Protein AF-A0A2T2RWY8-F1 (afdb_monomer)

Solvent-accessible surface area (backbone atoms only — not comparable to full-atom values): 4909 Å² total; per-residue (Å²): 113,69,66,58,55,52,50,52,53,49,54,51,51,51,52,50,50,50,56,50,48,53,61,43,54,76,82,42,56,54,66,59,57,54,50,50,56,51,60,62,45,46,74,63,50,56,63,53,56,76,77,48,86,81,71,90,75,53,91,59,45,65,57,52,47,52,54,50,49,53,52,48,53,52,50,50,50,50,50,51,54,71,66,107

Secondary structure (DSSP, 8-state):
-HHHHHHHHHHHHHHHHHHHHHHHTTTS-HHHHHHHHHHHHHHHHTTGGGTS------TTHHHHHHHHHHHHHHHHHHHHHHT-

Foldseek 3Di:
DVVVVVVVVVVVVVVVLLVVLLVCVVPDPLLVSLVVVVVVVCVVVVVVVVVDDDPPQDPCNVVCCVVVVVVVSVVSSVVSVVSD

Sequence (84 aa):
MVWFLFAALTAMSESFKDVTSKRGLKHLDAYVVSWSLIFFTLPLLLPLLFFIEIPPLGDQFGLALMVGASLNVVAMILYIRALK

Radius of gyration: 15.64 Å; Cα contacts (8 Å, |Δi|>4): 19; chains: 1; bounding box: 36×33×37 Å

Mean predicted aligned error: 8.54 Å

Structure (mmCIF, N/CA/C/O backbone):
data_AF-A0A2T2RWY8-F1
#
_entry.id   AF-A0A2T2RWY8-F1
#
loop_
_atom_site.group_PDB
_atom_site.id
_atom_site.type_symbol
_atom_site.label_atom_id
_atom_site.label_alt_id
_atom_site.label_comp_id
_atom_site.label_asym_id
_atom_site.label_entity_id
_atom_site.label_seq_id
_atom_site.pdbx_PDB_ins_code
_atom_site.Cartn_x
_atom_site.Cartn_y
_atom_site.Cartn_z
_atom_site.occupancy
_atom_site.B_iso_or_equiv
_atom_site.auth_seq_id
_atom_site.auth_comp_id
_atom_site.auth_asym_id
_atom_site.auth_atom_id
_atom_site.pdbx_PDB_model_num
ATOM 1 N N . MET A 1 1 ? -5.055 20.035 12.976 1.00 63.31 1 MET A N 1
ATOM 2 C CA . MET A 1 1 ? -3.651 20.430 12.703 1.00 63.31 1 MET A CA 1
ATOM 3 C C . MET A 1 1 ? -2.713 19.232 12.561 1.00 63.31 1 MET A C 1
ATOM 5 O O . MET A 1 1 ? -2.003 19.186 11.571 1.00 63.31 1 MET A O 1
ATOM 9 N N . VAL A 1 2 ? -2.760 18.225 13.446 1.00 84.00 2 VAL A N 1
ATOM 10 C CA . VAL A 1 2 ? -1.925 17.000 13.348 1.00 84.00 2 VAL A CA 1
ATOM 11 C C . VAL A 1 2 ? -2.080 16.247 12.011 1.00 84.00 2 VAL A C 1
ATOM 13 O O . VAL A 1 2 ? -1.103 15.777 11.444 1.00 84.00 2 VAL A O 1
ATOM 16 N N . TRP A 1 3 ? -3.286 16.221 11.440 1.00 83.62 3 TRP A N 1
ATOM 17 C CA . TRP A 1 3 ? -3.559 15.633 10.121 1.00 83.62 3 TRP A CA 1
ATOM 18 C C . TRP A 1 3 ? -2.726 16.230 8.981 1.00 83.62 3 TRP A C 1
ATOM 20 O O . TRP A 1 3 ? -2.327 15.507 8.076 1.00 83.62 3 TRP A O 1
ATOM 30 N N . PHE A 1 4 ? -2.426 17.532 9.035 1.00 86.31 4 PHE A N 1
ATOM 31 C CA . PHE A 1 4 ? -1.604 18.192 8.019 1.00 86.31 4 PHE A CA 1
ATOM 32 C C . PHE A 1 4 ? -0.143 17.737 8.107 1.00 86.31 4 PHE A C 1
ATOM 34 O O . PHE A 1 4 ? 0.505 17.520 7.088 1.00 86.31 4 PHE A O 1
ATOM 41 N N . LEU A 1 5 ? 0.354 17.526 9.331 1.00 86.50 5 LEU A N 1
ATOM 42 C CA . LEU A 1 5 ? 1.687 16.982 9.572 1.00 86.50 5 LEU A CA 1
ATOM 43 C C . LEU A 1 5 ? 1.800 15.547 9.039 1.00 86.50 5 LEU A C 1
ATOM 45 O O . LEU A 1 5 ? 2.754 15.243 8.328 1.00 86.50 5 LEU A O 1
ATOM 49 N N . PHE A 1 6 ? 0.810 14.690 9.316 1.00 82.81 6 PHE A N 1
ATOM 50 C CA . PHE A 1 6 ? 0.780 13.334 8.760 1.00 82.81 6 PHE A CA 1
ATOM 51 C C . PHE A 1 6 ? 0.692 13.338 7.233 1.00 82.81 6 PHE A C 1
ATOM 53 O O . PHE A 1 6 ? 1.449 12.612 6.600 1.00 82.81 6 PHE A O 1
ATOM 60 N N . ALA A 1 7 ? -0.134 14.201 6.635 1.00 85.44 7 ALA A N 1
ATOM 61 C CA . ALA A 1 7 ? -0.218 14.327 5.181 1.00 85.44 7 ALA A CA 1
ATOM 62 C C . ALA A 1 7 ? 1.126 14.739 4.550 1.00 85.44 7 ALA A C 1
ATOM 64 O O . ALA A 1 7 ? 1.538 14.160 3.545 1.00 85.44 7 ALA A O 1
ATOM 65 N N . ALA A 1 8 ? 1.845 15.687 5.160 1.00 87.88 8 ALA A N 1
ATOM 66 C CA . ALA A 1 8 ? 3.168 16.098 4.692 1.00 87.88 8 ALA A CA 1
ATOM 67 C C . ALA A 1 8 ? 4.212 14.970 4.817 1.00 87.88 8 ALA A C 1
ATOM 69 O O . ALA A 1 8 ? 4.983 14.738 3.887 1.00 87.88 8 ALA A O 1
ATOM 70 N N . LEU A 1 9 ? 4.208 14.231 5.933 1.00 84.62 9 LEU A N 1
ATOM 71 C CA . LEU A 1 9 ? 5.061 13.052 6.143 1.00 84.62 9 LEU A CA 1
ATOM 72 C C . LEU A 1 9 ? 4.768 11.937 5.131 1.00 84.62 9 LEU A C 1
ATOM 74 O O . LEU A 1 9 ? 5.703 11.324 4.608 1.00 84.62 9 LEU A O 1
ATOM 78 N N . THR A 1 10 ? 3.491 11.697 4.825 1.00 85.38 10 THR A N 1
ATOM 79 C CA . THR A 1 10 ? 3.069 10.740 3.797 1.00 85.38 10 THR A CA 1
ATOM 80 C C . THR A 1 10 ? 3.580 11.164 2.425 1.00 85.38 10 THR A C 1
ATOM 82 O O . THR A 1 10 ? 4.259 10.373 1.777 1.00 85.38 10 THR A O 1
ATOM 85 N N . ALA A 1 11 ? 3.360 12.419 2.022 1.00 82.31 11 ALA A N 1
ATOM 86 C CA . ALA A 1 11 ? 3.814 12.934 0.728 1.00 82.31 11 ALA A CA 1
ATOM 87 C C . ALA A 1 11 ? 5.348 12.885 0.581 1.00 82.31 11 ALA A C 1
ATOM 89 O O . ALA A 1 11 ? 5.878 12.561 -0.487 1.00 82.31 11 ALA A O 1
ATOM 90 N N . MET A 1 12 ? 6.079 13.165 1.666 1.00 84.75 12 MET A N 1
ATOM 91 C CA . MET A 1 12 ? 7.536 13.041 1.694 1.00 84.75 12 MET A CA 1
ATOM 92 C C . MET A 1 12 ? 7.976 11.579 1.543 1.00 84.75 12 MET A C 1
ATOM 94 O O . MET A 1 12 ? 8.870 11.290 0.747 1.00 84.75 12 MET A O 1
ATOM 98 N N . SER A 1 13 ? 7.328 10.653 2.252 1.00 83.19 13 SER A N 1
ATOM 99 C CA . SER A 1 13 ? 7.6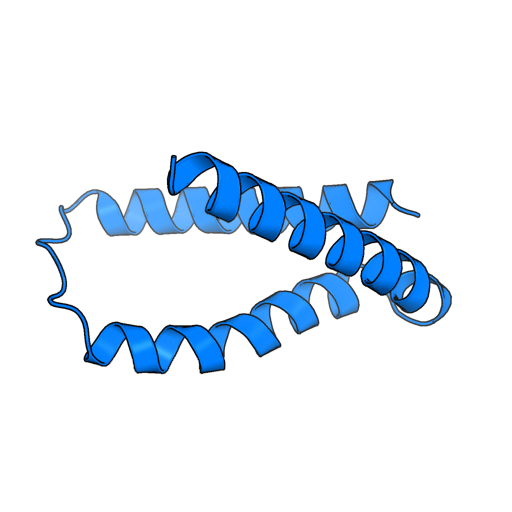17 9.216 2.166 1.00 83.19 13 SER A CA 1
ATOM 100 C C . SER A 1 13 ? 7.307 8.648 0.777 1.00 83.19 13 SER A C 1
ATOM 102 O O . SER A 1 13 ? 8.103 7.871 0.246 1.00 83.19 13 SER A O 1
ATOM 104 N N . GLU A 1 14 ? 6.206 9.073 0.151 1.00 81.12 14 GLU A N 1
ATOM 105 C CA . GLU A 1 14 ? 5.871 8.729 -1.238 1.00 81.12 14 GLU A CA 1
ATOM 106 C C . GLU A 1 14 ? 6.923 9.251 -2.217 1.00 81.12 14 GLU A C 1
ATOM 108 O O . GLU A 1 14 ? 7.444 8.484 -3.024 1.00 81.12 14 GLU A O 1
ATOM 113 N N . SER A 1 15 ? 7.333 10.513 -2.085 1.00 80.81 15 SER A N 1
ATOM 114 C CA . SER A 1 15 ? 8.378 11.084 -2.946 1.00 80.81 15 SER A CA 1
ATOM 115 C C . SER A 1 15 ? 9.711 10.332 -2.811 1.00 80.81 15 SER A C 1
ATOM 117 O O . SER A 1 15 ? 10.379 10.045 -3.807 1.00 80.81 15 SER A O 1
ATOM 119 N N . PHE A 1 16 ? 10.100 9.957 -1.588 1.00 79.56 16 PHE A N 1
ATOM 120 C CA . PHE A 1 16 ? 11.297 9.142 -1.347 1.00 79.56 16 PHE A CA 1
ATOM 121 C C . PHE A 1 16 ? 11.181 7.743 -1.958 1.00 79.56 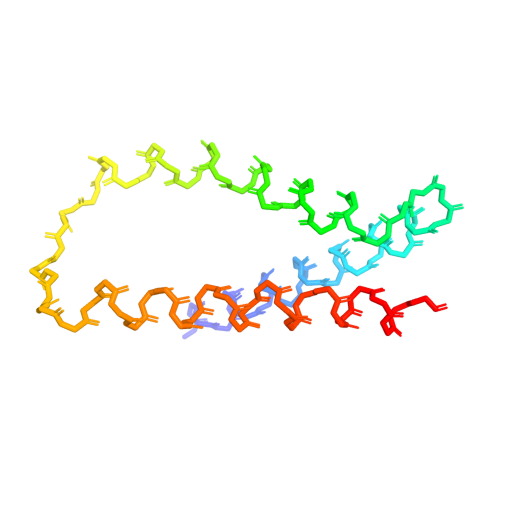16 PHE A C 1
ATOM 123 O O . PHE A 1 16 ? 12.142 7.255 -2.570 1.00 79.56 16 PHE A O 1
ATOM 130 N N . LYS A 1 17 ? 10.014 7.102 -1.823 1.00 76.75 17 LYS A N 1
ATOM 131 C CA . LYS A 1 17 ? 9.720 5.808 -2.446 1.00 76.75 17 LYS A CA 1
ATOM 132 C C . LYS A 1 17 ? 9.840 5.895 -3.967 1.00 76.75 17 LYS A C 1
ATOM 134 O O . LYS A 1 17 ? 10.452 5.004 -4.555 1.00 76.75 17 LYS A O 1
ATOM 139 N N . ASP A 1 18 ? 9.349 6.959 -4.592 1.00 75.38 18 ASP A N 1
ATOM 140 C CA . ASP A 1 18 ? 9.393 7.135 -6.047 1.00 75.38 18 ASP A CA 1
ATOM 141 C C . ASP A 1 18 ? 10.809 7.341 -6.576 1.00 75.38 18 ASP A C 1
ATOM 143 O O . ASP A 1 18 ? 11.216 6.695 -7.546 1.00 75.38 18 ASP A O 1
ATOM 147 N N . VAL A 1 19 ? 11.601 8.188 -5.915 1.00 77.19 19 VAL A N 1
ATOM 148 C CA . VAL A 1 19 ? 13.007 8.414 -6.288 1.00 77.19 19 VAL A CA 1
ATOM 149 C C . VAL A 1 19 ? 13.825 7.130 -6.115 1.00 77.19 19 VAL A C 1
ATOM 151 O O . VAL A 1 19 ? 14.621 6.773 -6.991 1.00 77.19 19 VAL A O 1
ATOM 154 N N . THR A 1 20 ? 13.600 6.399 -5.020 1.00 73.44 20 THR A N 1
ATOM 155 C CA . THR A 1 20 ? 14.286 5.128 -4.739 1.00 73.44 20 THR A CA 1
ATOM 156 C C . THR A 1 20 ? 13.865 4.040 -5.724 1.00 73.44 20 THR A C 1
ATOM 158 O O . THR A 1 20 ? 14.724 3.333 -6.252 1.00 73.44 20 THR A O 1
ATOM 161 N N . SER A 1 21 ? 12.574 3.947 -6.050 1.00 67.19 21 SER A N 1
ATOM 162 C CA . SER A 1 21 ? 12.046 2.978 -7.018 1.00 67.19 21 SER A CA 1
ATOM 163 C C . SER A 1 21 ? 12.567 3.256 -8.426 1.00 67.19 21 SER A C 1
ATOM 165 O O . SER A 1 21 ? 13.034 2.327 -9.081 1.00 67.19 21 SER A O 1
ATOM 167 N N . LYS A 1 22 ? 12.611 4.523 -8.871 1.00 68.12 22 LYS A N 1
ATOM 168 C CA . LYS A 1 22 ? 13.231 4.914 -10.155 1.00 68.12 22 LYS A CA 1
ATOM 169 C C . LYS A 1 22 ? 14.719 4.565 -10.219 1.00 68.12 22 LYS A C 1
ATOM 171 O O . LYS A 1 22 ? 15.214 4.157 -11.269 1.00 68.12 22 LYS A O 1
ATOM 176 N N . ARG A 1 23 ? 15.450 4.715 -9.110 1.00 68.50 23 ARG A N 1
ATOM 177 C CA . ARG A 1 23 ? 16.872 4.345 -9.034 1.00 68.50 23 ARG A CA 1
ATOM 178 C C . ARG A 1 23 ? 17.070 2.826 -9.016 1.00 68.50 23 ARG A C 1
ATOM 180 O O . ARG A 1 23 ? 17.987 2.341 -9.671 1.00 68.50 23 ARG A O 1
ATOM 187 N N . GLY A 1 24 ? 16.194 2.089 -8.332 1.00 64.62 24 GLY A N 1
ATOM 188 C CA . GLY A 1 24 ? 16.175 0.623 -8.306 1.00 64.62 24 GLY A CA 1
ATOM 189 C C . GLY A 1 24 ? 15.833 0.005 -9.664 1.00 64.62 24 GLY A C 1
ATOM 190 O O . GLY A 1 24 ? 16.534 -0.898 -10.107 1.00 64.62 24 GLY A O 1
ATOM 191 N N . LEU A 1 25 ? 14.847 0.559 -10.376 1.00 64.50 25 LEU A N 1
ATOM 192 C CA . LEU A 1 25 ? 14.417 0.135 -11.720 1.00 64.50 25 LEU A CA 1
ATOM 193 C C . LEU A 1 25 ? 15.519 0.206 -12.792 1.00 64.50 25 LEU A C 1
ATOM 195 O O . LEU A 1 25 ? 15.410 -0.458 -13.821 1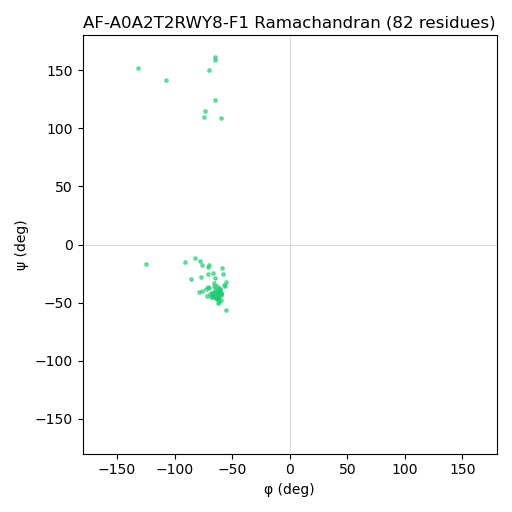.00 64.50 25 LEU A O 1
ATOM 199 N N . LYS A 1 26 ? 16.586 0.991 -12.577 1.00 63.41 26 LYS A N 1
ATOM 200 C CA . LYS A 1 26 ? 17.750 1.021 -13.483 1.00 63.41 26 LYS A CA 1
ATOM 201 C C . LYS A 1 26 ? 18.598 -0.252 -13.425 1.00 63.41 26 LYS A C 1
ATOM 203 O O . LYS A 1 26 ? 19.300 -0.539 -14.389 1.00 63.41 26 LYS A O 1
ATOM 208 N N . HIS A 1 27 ? 18.560 -0.980 -12.311 1.00 61.81 27 HIS A N 1
ATOM 209 C CA . HIS A 1 27 ? 19.423 -2.140 -12.068 1.00 61.81 27 HIS A CA 1
ATOM 210 C C . HIS A 1 27 ? 18.651 -3.419 -11.714 1.00 61.81 27 HIS A C 1
ATOM 212 O O . HIS A 1 27 ? 19.218 -4.504 -11.801 1.00 61.81 27 HIS A O 1
ATOM 218 N N . LEU A 1 28 ? 17.379 -3.307 -11.322 1.00 63.91 28 LEU A N 1
ATOM 219 C CA . LEU A 1 28 ? 16.541 -4.402 -10.838 1.00 63.91 28 LEU A CA 1
ATOM 220 C C . LEU A 1 28 ? 15.174 -4.396 -11.530 1.00 63.91 28 LEU A C 1
ATOM 222 O O . LEU A 1 28 ? 14.660 -3.350 -11.923 1.00 63.91 28 LEU A O 1
ATOM 226 N N . ASP A 1 29 ? 14.570 -5.577 -11.646 1.00 70.94 29 ASP A N 1
ATOM 227 C CA . ASP A 1 29 ? 13.236 -5.741 -12.222 1.00 70.94 29 ASP A CA 1
ATOM 228 C C . ASP A 1 29 ? 12.146 -5.162 -11.296 1.00 70.94 29 ASP A C 1
ATOM 230 O O . ASP A 1 29 ? 12.265 -5.180 -10.065 1.00 70.94 29 ASP A O 1
ATOM 234 N N . ALA A 1 30 ? 11.048 -4.686 -11.885 1.00 66.44 30 ALA A N 1
ATOM 235 C CA . ALA A 1 30 ? 9.925 -4.050 -11.191 1.00 66.44 30 ALA A CA 1
ATOM 236 C C . ALA A 1 30 ? 9.329 -4.946 -10.092 1.00 66.44 30 ALA A C 1
ATOM 238 O O . ALA A 1 30 ? 8.874 -4.458 -9.054 1.00 66.44 30 ALA A O 1
ATOM 239 N N . TYR A 1 31 ? 9.364 -6.265 -10.297 1.00 68.19 31 TYR A N 1
ATOM 240 C CA . TYR A 1 31 ? 8.891 -7.243 -9.321 1.00 68.19 31 TYR A CA 1
ATOM 241 C C . TYR A 1 31 ? 9.764 -7.254 -8.059 1.00 68.19 31 TYR A C 1
ATOM 243 O O . TYR A 1 31 ? 9.239 -7.221 -6.950 1.00 68.19 31 TYR A O 1
ATOM 251 N N . VAL A 1 32 ? 11.090 -7.221 -8.215 1.00 71.50 32 VAL A N 1
ATOM 252 C CA . VAL A 1 32 ? 12.042 -7.248 -7.092 1.00 71.50 32 VAL A CA 1
ATOM 253 C C . VAL A 1 32 ? 11.899 -5.986 -6.246 1.00 71.50 32 VAL A C 1
ATOM 255 O O . VAL A 1 32 ? 11.798 -6.074 -5.026 1.00 71.50 32 VAL A O 1
ATOM 258 N N . VAL A 1 33 ? 11.789 -4.820 -6.888 1.00 71.75 33 VAL A N 1
ATOM 259 C CA . VAL A 1 33 ? 11.583 -3.541 -6.189 1.00 71.75 33 VAL A CA 1
ATOM 260 C C . VAL A 1 33 ? 10.260 -3.539 -5.409 1.00 71.75 33 VAL A C 1
ATOM 262 O O . VAL A 1 33 ? 10.231 -3.135 -4.246 1.00 71.75 33 VAL A O 1
ATOM 265 N N . SER A 1 34 ? 9.177 -4.043 -6.014 1.00 70.44 34 SER A N 1
ATOM 266 C CA . SER A 1 34 ? 7.857 -4.126 -5.367 1.00 70.44 34 SER A CA 1
ATOM 267 C C . SER A 1 34 ? 7.876 -5.033 -4.134 1.00 70.44 34 SER A C 1
ATOM 269 O O . SER A 1 34 ? 7.379 -4.662 -3.070 1.00 70.44 34 SER A O 1
ATOM 271 N N . TRP A 1 35 ? 8.489 -6.211 -4.260 1.00 73.44 35 TRP A N 1
ATOM 272 C CA . TRP A 1 35 ? 8.568 -7.188 -3.177 1.00 73.44 35 TRP A CA 1
ATOM 273 C C . TRP A 1 35 ? 9.506 -6.749 -2.053 1.00 73.44 35 TRP A C 1
ATOM 275 O O . TRP A 1 35 ? 9.174 -6.956 -0.889 1.00 73.44 35 TRP A O 1
ATOM 285 N N . SER A 1 36 ? 10.627 -6.087 -2.358 1.00 73.94 36 SER A N 1
ATOM 286 C CA . SER A 1 36 ? 11.528 -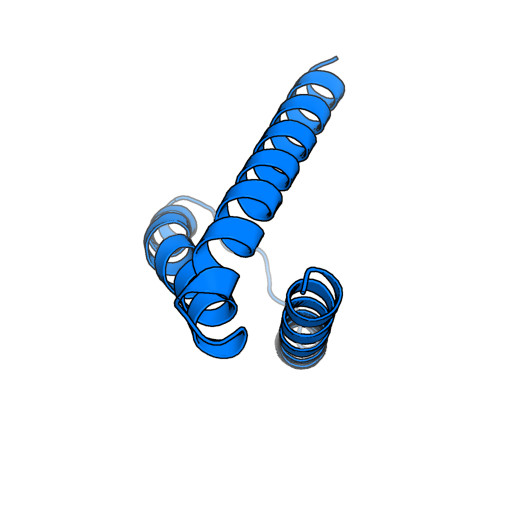5.553 -1.328 1.00 73.94 36 SER A CA 1
ATOM 287 C C . SER A 1 36 ? 10.843 -4.518 -0.438 1.00 73.94 36 SER A C 1
ATOM 289 O O . SER A 1 36 ? 11.044 -4.536 0.774 1.00 73.94 36 SER A O 1
ATOM 291 N N . LEU A 1 37 ? 9.994 -3.653 -0.998 1.00 72.88 37 LEU A N 1
ATOM 292 C CA . LEU A 1 37 ? 9.246 -2.670 -0.209 1.00 72.88 37 LEU A CA 1
ATOM 293 C C . LEU A 1 37 ? 8.297 -3.343 0.792 1.00 72.88 37 LEU A C 1
ATOM 295 O O . LEU A 1 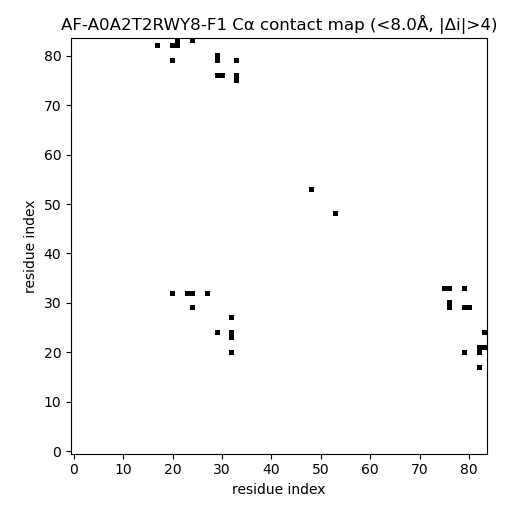37 ? 8.264 -2.957 1.960 1.00 72.88 37 LEU A O 1
ATOM 299 N N . ILE A 1 38 ? 7.570 -4.379 0.366 1.00 73.12 38 ILE A N 1
ATOM 300 C CA . ILE A 1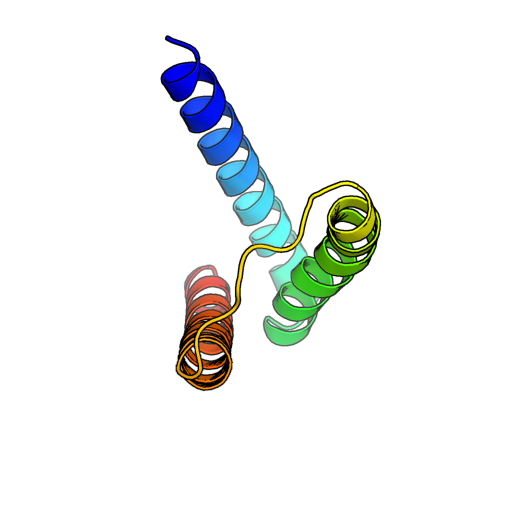 38 ? 6.682 -5.150 1.249 1.00 73.12 38 ILE A CA 1
ATOM 301 C C . ILE A 1 38 ? 7.505 -5.924 2.287 1.00 73.12 38 ILE A C 1
ATOM 303 O O . ILE A 1 38 ? 7.161 -5.920 3.468 1.00 73.12 38 ILE A O 1
ATOM 307 N N . PHE A 1 39 ? 8.622 -6.525 1.871 1.00 77.19 39 PHE A N 1
ATOM 308 C CA . PHE A 1 39 ? 9.507 -7.298 2.741 1.00 77.19 39 PHE A CA 1
ATOM 309 C C . PHE A 1 39 ? 10.146 -6.454 3.845 1.00 77.19 39 PHE A C 1
ATOM 311 O O . PHE A 1 39 ? 10.295 -6.943 4.955 1.00 77.19 39 PHE A O 1
ATOM 318 N N . PHE A 1 40 ? 10.491 -5.192 3.582 1.00 75.56 40 PHE A N 1
ATOM 319 C CA . PHE A 1 40 ? 10.982 -4.275 4.619 1.00 75.56 40 PHE A CA 1
ATOM 320 C C . PHE A 1 40 ? 9.860 -3.730 5.513 1.00 75.56 40 PHE A C 1
ATOM 322 O O . PHE A 1 40 ? 10.090 -3.420 6.679 1.00 75.56 40 PHE A O 1
ATOM 329 N N . THR A 1 41 ? 8.641 -3.642 4.981 1.00 78.19 41 THR A N 1
ATOM 330 C CA . THR A 1 41 ? 7.465 -3.134 5.701 1.00 78.19 41 THR A CA 1
ATOM 331 C C . THR A 1 41 ? 6.920 -4.162 6.699 1.00 78.19 41 THR A C 1
ATOM 333 O O . THR A 1 41 ? 6.563 -3.812 7.823 1.00 78.19 41 THR A O 1
ATOM 336 N N . LEU A 1 42 ? 6.898 -5.442 6.317 1.00 78.50 42 LEU A N 1
ATOM 337 C CA . LEU A 1 42 ? 6.374 -6.556 7.116 1.00 78.50 42 LEU A CA 1
ATOM 338 C C . LEU A 1 42 ? 7.004 -6.680 8.519 1.00 78.50 42 LEU A C 1
ATOM 340 O O . LEU A 1 42 ? 6.261 -6.623 9.494 1.00 78.50 42 LEU A O 1
ATOM 344 N N . PRO A 1 43 ? 8.335 -6.809 8.673 1.00 79.38 43 PRO A N 1
ATOM 345 C CA . PRO A 1 43 ? 8.970 -6.966 9.978 1.00 79.38 43 PRO A CA 1
ATOM 346 C C . PRO A 1 43 ? 8.913 -5.692 10.827 1.00 79.38 43 PRO A C 1
ATOM 348 O O . PRO A 1 43 ? 9.082 -5.778 12.037 1.00 79.38 43 PRO A O 1
ATOM 351 N N . LEU A 1 44 ? 8.654 -4.526 10.227 1.00 79.19 44 LEU A N 1
ATOM 352 C CA . LEU A 1 44 ? 8.449 -3.282 10.966 1.00 79.19 44 LEU A CA 1
ATOM 353 C C . LEU A 1 44 ? 7.030 -3.198 11.554 1.00 79.19 44 LEU A C 1
ATOM 355 O O . LEU A 1 44 ? 6.858 -2.773 12.694 1.00 79.19 44 LEU A O 1
ATOM 359 N N . LEU A 1 45 ? 6.014 -3.613 10.790 1.00 78.50 45 LEU A N 1
ATOM 360 C CA . LEU A 1 45 ? 4.604 -3.538 11.196 1.00 78.50 45 LEU A CA 1
ATOM 361 C C . LEU A 1 45 ? 4.134 -4.737 12.029 1.00 78.50 45 LEU A C 1
ATOM 363 O O . LEU A 1 45 ? 3.252 -4.583 12.871 1.00 78.50 45 LEU A O 1
ATOM 367 N N . LEU A 1 46 ? 4.712 -5.921 11.825 1.00 80.06 46 LEU A N 1
ATOM 368 C CA . LEU A 1 46 ? 4.288 -7.155 12.495 1.00 80.06 46 LEU A CA 1
ATOM 369 C C . LEU A 1 46 ? 4.465 -7.107 14.030 1.00 80.06 46 LEU A C 1
ATOM 371 O O . LEU A 1 46 ? 3.528 -7.488 14.730 1.00 80.06 46 LEU A O 1
ATOM 375 N N . PRO A 1 47 ? 5.571 -6.576 14.593 1.00 81.56 47 PRO A N 1
ATOM 376 C CA . PRO A 1 47 ? 5.717 -6.393 16.039 1.00 81.56 47 PRO A CA 1
ATOM 377 C C . PRO A 1 47 ? 4.735 -5.370 16.619 1.00 81.56 47 PRO A C 1
ATOM 379 O O . PRO A 1 47 ? 4.279 -5.524 17.749 1.00 81.56 47 PRO A O 1
ATOM 382 N N . LEU A 1 48 ? 4.383 -4.338 15.844 1.00 79.25 48 LEU A N 1
ATOM 383 C CA . LEU A 1 48 ? 3.446 -3.298 16.274 1.00 79.25 48 LEU A CA 1
ATOM 384 C C . LEU A 1 48 ? 2.036 -3.866 16.493 1.00 79.25 48 LEU A C 1
ATOM 386 O O . LEU A 1 48 ? 1.303 -3.389 17.355 1.00 79.25 48 LEU A O 1
ATOM 390 N N . LEU A 1 49 ? 1.690 -4.927 15.761 1.00 74.19 49 LEU A N 1
ATOM 391 C CA . LEU A 1 49 ? 0.411 -5.622 15.870 1.00 74.19 49 LEU A CA 1
ATOM 392 C C . LEU A 1 49 ? 0.236 -6.336 17.223 1.00 74.19 49 LEU A C 1
ATOM 394 O O . LEU A 1 49 ? -0.891 -6.499 17.672 1.00 74.19 49 LEU A O 1
ATOM 398 N N . PHE A 1 50 ? 1.331 -6.696 17.908 1.00 75.69 50 PHE A N 1
ATOM 399 C CA . PHE A 1 50 ? 1.285 -7.252 19.269 1.00 75.69 50 PHE A CA 1
ATOM 400 C C . PHE A 1 50 ? 1.024 -6.196 20.353 1.00 75.69 50 PHE A C 1
ATOM 402 O O . PHE A 1 50 ? 0.659 -6.553 21.470 1.00 75.69 50 PHE A O 1
ATOM 409 N N . PHE A 1 51 ? 1.224 -4.911 20.046 1.00 77.56 51 PHE A N 1
ATOM 410 C CA . PHE A 1 51 ? 1.017 -3.807 20.988 1.00 77.56 51 PHE A CA 1
ATOM 411 C C . PHE A 1 51 ? -0.400 -3.222 20.947 1.00 77.56 51 PHE A C 1
ATOM 413 O O . PHE A 1 51 ? -0.769 -2.477 21.853 1.00 77.56 51 PHE A O 1
ATOM 420 N N . ILE A 1 52 ? -1.183 -3.530 19.911 1.00 79.56 52 ILE A N 1
ATOM 421 C CA . ILE A 1 52 ? -2.538 -3.005 19.719 1.00 79.56 52 ILE A CA 1
ATOM 422 C C . ILE A 1 52 ? -3.579 -4.093 19.986 1.00 79.56 52 ILE A C 1
ATOM 424 O O . ILE A 1 52 ? -3.394 -5.251 19.618 1.00 79.56 52 ILE A O 1
ATOM 428 N N . GLU A 1 53 ? -4.697 -3.723 20.611 1.00 74.00 53 GLU A N 1
ATOM 429 C CA . GLU A 1 53 ? -5.836 -4.631 20.743 1.00 74.00 53 GLU A CA 1
ATOM 430 C C . GLU A 1 53 ? -6.405 -4.929 19.352 1.00 74.00 53 GLU A C 1
ATOM 432 O O . GLU A 1 53 ? -6.731 -4.014 18.592 1.00 74.00 53 GLU A O 1
ATOM 437 N N . ILE A 1 54 ? -6.497 -6.213 19.002 1.00 74.19 54 ILE A N 1
ATOM 438 C CA . ILE A 1 54 ? -7.040 -6.642 17.713 1.00 74.19 54 ILE A C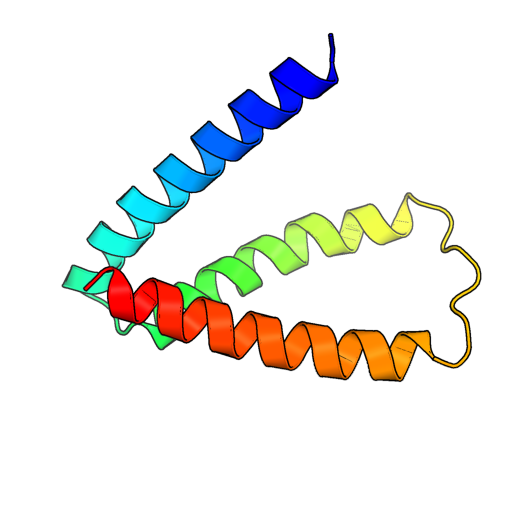A 1
ATOM 439 C C . ILE A 1 54 ? -8.565 -6.449 17.769 1.00 74.19 54 ILE A C 1
ATOM 441 O O . ILE A 1 54 ? -9.225 -7.125 18.562 1.00 74.19 54 ILE A O 1
ATOM 445 N N . PRO A 1 55 ? -9.147 -5.545 16.958 1.00 75.88 55 PRO A N 1
ATOM 446 C CA . PRO A 1 55 ? -10.591 -5.345 16.934 1.00 75.88 55 PRO A CA 1
ATOM 447 C C . PRO A 1 55 ? -11.303 -6.604 16.412 1.00 75.88 55 PRO A C 1
ATOM 449 O O . PRO A 1 55 ? -10.686 -7.411 15.712 1.00 75.88 55 PRO A O 1
ATOM 452 N N . PRO A 1 56 ? -12.605 -6.785 16.706 1.00 76.81 56 PRO A N 1
ATOM 453 C CA . PRO A 1 56 ? -13.359 -7.931 16.215 1.00 76.81 56 PRO A CA 1
ATOM 454 C C . PRO A 1 56 ? -13.355 -7.944 14.682 1.00 76.81 56 PRO A C 1
ATOM 456 O O . PRO A 1 56 ? -13.969 -7.103 14.023 1.00 76.81 56 PRO A O 1
ATOM 459 N N . LEU A 1 57 ? -12.622 -8.901 14.115 1.00 77.38 57 LEU A N 1
ATOM 460 C CA . LEU A 1 57 ? -12.556 -9.135 12.681 1.00 77.38 57 LEU A CA 1
ATOM 461 C C . LEU A 1 57 ? -13.875 -9.793 12.268 1.00 77.38 57 LEU A C 1
ATOM 463 O O . LEU A 1 57 ? -14.144 -10.928 12.648 1.00 77.38 57 LEU A O 1
ATOM 467 N N . GLY A 1 58 ? -14.726 -9.068 11.540 1.00 80.69 58 GLY A N 1
ATOM 468 C CA . GLY A 1 58 ? -15.975 -9.634 11.022 1.00 80.69 58 GLY A CA 1
ATOM 469 C C . GLY A 1 58 ? -15.721 -10.748 10.001 1.00 80.69 58 GLY A C 1
ATOM 470 O O . GLY A 1 58 ? -14.652 -10.806 9.394 1.00 80.69 58 GLY A O 1
ATOM 471 N N . ASP A 1 59 ? -16.722 -11.587 9.734 1.00 82.69 59 ASP A N 1
ATOM 472 C CA . ASP A 1 59 ? -16.595 -12.747 8.828 1.00 82.69 59 ASP A CA 1
ATOM 473 C C . ASP A 1 59 ? -16.154 -12.373 7.399 1.00 82.69 59 ASP A C 1
ATOM 475 O O . ASP A 1 59 ? -15.531 -13.158 6.686 1.00 82.69 59 ASP A O 1
ATOM 479 N N . GLN A 1 60 ? -16.431 -11.137 6.977 1.00 84.62 60 GLN A N 1
ATOM 480 C CA . GLN A 1 60 ? -16.033 -10.606 5.672 1.00 84.62 60 GLN A CA 1
ATOM 481 C C . GLN A 1 60 ? -14.590 -10.084 5.634 1.00 84.62 60 GLN A C 1
ATOM 483 O O . GLN A 1 60 ? -14.073 -9.820 4.548 1.00 84.62 60 GLN A O 1
ATOM 488 N N . PHE A 1 61 ? -13.926 -9.935 6.785 1.00 82.38 61 PHE A N 1
ATOM 489 C CA . PHE A 1 61 ? -12.585 -9.361 6.874 1.00 82.38 61 PHE A CA 1
ATOM 490 C C . PHE A 1 61 ? -11.571 -10.167 6.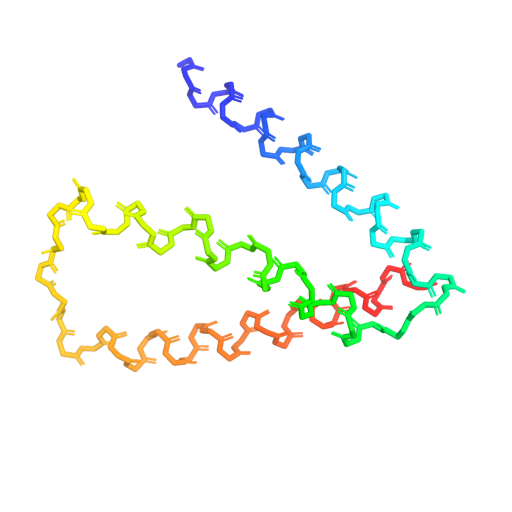064 1.00 82.38 61 PHE A C 1
ATOM 492 O O . PHE A 1 61 ? -10.795 -9.583 5.315 1.00 82.38 61 PHE A O 1
ATOM 499 N N . GLY A 1 62 ? -11.613 -11.501 6.141 1.00 83.06 62 GLY A N 1
ATOM 500 C CA . GLY A 1 62 ? -10.692 -12.356 5.387 1.00 83.06 62 GLY A CA 1
ATOM 501 C C . GLY A 1 62 ? -10.838 -12.192 3.871 1.00 83.06 62 GLY A C 1
ATOM 502 O O . GLY A 1 62 ? -9.842 -12.070 3.159 1.00 83.06 62 GLY A O 1
ATOM 503 N N . LEU A 1 63 ? -12.078 -12.119 3.377 1.00 86.38 63 LEU A N 1
ATOM 504 C CA . LEU A 1 63 ? -12.367 -11.975 1.948 1.00 86.38 63 LEU A CA 1
ATOM 505 C C . LEU A 1 63 ? -12.015 -10.562 1.457 1.00 86.38 63 LEU A C 1
ATOM 507 O O . LEU A 1 63 ? -11.337 -10.415 0.439 1.00 86.38 63 LEU A O 1
ATOM 511 N N . ALA A 1 64 ? -12.386 -9.529 2.218 1.00 85.31 64 ALA A N 1
ATOM 512 C CA . ALA A 1 64 ? -12.012 -8.144 1.939 1.00 85.31 64 ALA A CA 1
ATOM 513 C C . ALA A 1 64 ? -10.487 -7.953 1.945 1.00 85.31 64 ALA A C 1
ATOM 515 O O . ALA A 1 64 ? -9.951 -7.263 1.079 1.00 85.31 64 ALA A O 1
ATOM 516 N N . LEU A 1 65 ? -9.781 -8.610 2.868 1.00 87.44 65 LEU A N 1
ATOM 517 C CA . LEU A 1 65 ? -8.326 -8.572 2.947 1.00 87.44 65 LEU A CA 1
ATOM 518 C C . LEU A 1 65 ? -7.680 -9.300 1.766 1.00 87.44 65 LEU A C 1
ATOM 520 O O . LEU A 1 65 ? -6.752 -8.755 1.179 1.00 87.44 65 LEU A O 1
ATOM 524 N N . MET A 1 66 ? -8.180 -10.469 1.348 1.00 85.19 66 MET A N 1
ATOM 525 C CA . MET A 1 66 ? -7.661 -11.157 0.156 1.00 85.19 66 MET A CA 1
ATOM 526 C C . MET A 1 66 ? -7.874 -10.350 -1.131 1.00 85.19 66 MET A C 1
ATOM 528 O O . MET A 1 66 ? -6.944 -10.192 -1.930 1.00 85.19 66 MET A O 1
ATOM 532 N N . VAL A 1 67 ? -9.081 -9.823 -1.345 1.00 90.44 67 VAL A N 1
ATOM 533 C CA . VAL A 1 67 ? -9.405 -9.028 -2.541 1.00 90.44 67 VAL A CA 1
ATOM 534 C C . VAL A 1 67 ? -8.632 -7.709 -2.530 1.00 90.44 67 VAL A C 1
ATOM 536 O O . VAL A 1 67 ? -8.009 -7.351 -3.526 1.00 90.44 67 VAL A O 1
ATOM 539 N N . GLY A 1 68 ? -8.594 -7.021 -1.389 1.00 87.19 68 GLY A N 1
ATOM 540 C CA . GLY A 1 68 ? -7.837 -5.784 -1.227 1.00 87.19 68 GLY A CA 1
ATOM 541 C C . GLY A 1 68 ? -6.336 -5.990 -1.418 1.00 87.19 68 GLY A C 1
ATOM 542 O O . GLY A 1 68 ? -5.710 -5.235 -2.156 1.00 87.19 68 GLY A O 1
ATOM 543 N N . ALA A 1 69 ? -5.758 -7.031 -0.814 1.00 84.88 69 ALA A N 1
ATOM 544 C CA . ALA A 1 69 ? -4.335 -7.333 -0.939 1.00 84.88 69 ALA A CA 1
ATOM 545 C C . ALA A 1 69 ? -3.954 -7.686 -2.380 1.00 84.88 69 ALA A C 1
ATOM 547 O O . ALA A 1 69 ? -2.980 -7.145 -2.899 1.00 84.88 69 ALA A O 1
ATOM 548 N N . SER A 1 70 ? -4.728 -8.545 -3.050 1.00 86.81 70 SER A N 1
ATOM 549 C CA . SER A 1 70 ? -4.462 -8.913 -4.447 1.00 86.81 70 SER A CA 1
ATOM 550 C C . SER A 1 70 ? -4.544 -7.706 -5.385 1.00 86.81 70 SER A C 1
ATOM 552 O O . SER A 1 70 ? -3.618 -7.481 -6.168 1.00 86.81 70 SER A O 1
ATOM 554 N N . LEU A 1 71 ? -5.582 -6.873 -5.255 1.00 89.44 71 LEU A N 1
ATOM 555 C CA . LEU A 1 71 ? -5.698 -5.618 -6.004 1.00 89.44 71 LEU A CA 1
ATOM 556 C C . LEU A 1 71 ? -4.532 -4.668 -5.720 1.00 89.44 71 LEU A C 1
ATOM 558 O O . LEU A 1 71 ? -3.999 -4.072 -6.654 1.00 89.44 71 LEU A O 1
ATOM 562 N N . ASN A 1 72 ? -4.106 -4.545 -4.461 1.00 86.88 72 ASN A N 1
ATOM 563 C CA . ASN A 1 72 ? -3.008 -3.661 -4.072 1.00 86.88 72 ASN A CA 1
ATOM 564 C C . ASN A 1 72 ? -1.669 -4.133 -4.660 1.00 86.88 72 ASN A C 1
ATOM 566 O O . ASN A 1 72 ? -0.923 -3.329 -5.215 1.00 86.88 72 ASN A O 1
ATOM 570 N N . VAL A 1 73 ? -1.402 -5.444 -4.653 1.00 83.00 73 VAL A N 1
ATOM 571 C CA . VAL A 1 73 ? -0.218 -6.025 -5.308 1.00 83.00 73 VAL A CA 1
ATOM 572 C C . VAL A 1 73 ? -0.219 -5.720 -6.808 1.00 83.00 73 VAL A C 1
ATOM 574 O O . VAL A 1 73 ? 0.787 -5.244 -7.336 1.00 83.00 73 VAL A O 1
ATOM 577 N N . VAL A 1 74 ? -1.345 -5.932 -7.497 1.00 85.25 74 VAL A N 1
ATOM 578 C CA . VAL A 1 74 ? -1.462 -5.631 -8.935 1.00 85.25 74 VAL A CA 1
ATOM 579 C C . VAL A 1 74 ? -1.272 -4.136 -9.202 1.00 85.2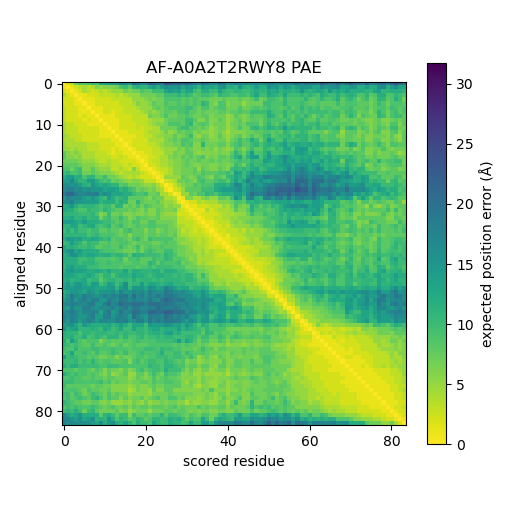5 74 VAL A C 1
ATOM 581 O O . VAL A 1 74 ? -0.493 -3.767 -10.084 1.00 85.25 74 VAL A O 1
ATOM 584 N N . ALA A 1 75 ? -1.924 -3.273 -8.422 1.00 85.38 75 ALA A N 1
ATOM 585 C CA . ALA A 1 75 ? -1.801 -1.824 -8.541 1.00 85.38 75 ALA A CA 1
ATOM 586 C C . ALA A 1 75 ? -0.355 -1.358 -8.327 1.00 85.38 75 ALA A C 1
ATOM 588 O O . ALA A 1 75 ? 0.148 -0.545 -9.098 1.00 85.38 75 ALA A O 1
ATOM 589 N N . MET A 1 76 ? 0.344 -1.915 -7.337 1.00 80.38 76 MET A N 1
ATOM 590 C CA . MET A 1 76 ? 1.735 -1.582 -7.040 1.00 80.38 76 MET A CA 1
ATOM 591 C C . MET A 1 76 ? 2.687 -2.002 -8.166 1.00 80.38 76 MET A C 1
ATOM 593 O O . MET A 1 76 ? 3.566 -1.224 -8.543 1.00 80.38 76 MET A O 1
ATOM 597 N N . ILE A 1 77 ? 2.487 -3.189 -8.749 1.00 78.50 77 ILE A N 1
ATOM 598 C CA . ILE A 1 77 ? 3.267 -3.647 -9.908 1.00 78.50 77 ILE A CA 1
ATOM 599 C C . ILE A 1 77 ? 3.033 -2.723 -11.107 1.00 78.50 77 ILE A C 1
ATOM 601 O O . ILE A 1 77 ? 3.993 -2.328 -11.771 1.00 78.50 77 ILE A O 1
ATOM 605 N N . LEU A 1 78 ? 1.775 -2.367 -11.390 1.00 79.44 78 LEU A N 1
ATOM 606 C CA . LEU A 1 78 ? 1.430 -1.448 -12.478 1.00 79.44 78 LEU A CA 1
ATOM 607 C C . LEU A 1 78 ? 2.024 -0.056 -12.251 1.00 79.44 78 LEU A C 1
ATOM 609 O O . LEU A 1 78 ? 2.572 0.524 -13.183 1.00 79.44 78 LEU A O 1
ATOM 613 N N . TYR A 1 79 ? 1.981 0.443 -11.017 1.00 79.69 79 TYR A N 1
ATOM 614 C CA . TYR A 1 79 ? 2.557 1.728 -10.636 1.00 79.69 79 TYR A CA 1
ATOM 615 C C . TYR A 1 79 ? 4.073 1.767 -10.862 1.00 79.69 79 TYR A C 1
ATOM 617 O O . TYR A 1 79 ? 4.582 2.661 -11.533 1.00 79.69 79 TYR A O 1
ATOM 625 N N . ILE A 1 80 ? 4.801 0.757 -10.377 1.00 74.88 80 ILE A N 1
ATOM 626 C CA . ILE A 1 80 ? 6.257 0.666 -10.561 1.00 74.88 80 ILE A CA 1
ATOM 627 C C . ILE A 1 80 ? 6.615 0.470 -12.039 1.00 74.88 80 ILE A C 1
ATOM 629 O O . ILE A 1 80 ? 7.598 1.038 -12.509 1.00 74.88 80 ILE A O 1
ATOM 633 N N . ARG A 1 81 ? 5.805 -0.272 -12.806 1.00 73.19 81 ARG A N 1
ATOM 634 C CA . ARG A 1 81 ? 5.969 -0.359 -14.265 1.00 73.19 81 ARG A CA 1
ATOM 635 C C . ARG A 1 81 ? 5.727 0.976 -14.968 1.00 73.19 81 ARG A C 1
ATOM 637 O O . ARG A 1 81 ? 6.451 1.265 -15.908 1.00 73.19 81 ARG A O 1
ATOM 644 N N . ALA A 1 82 ? 4.756 1.772 -14.526 1.00 76.38 82 ALA A N 1
ATOM 645 C CA . ALA A 1 82 ? 4.469 3.094 -15.088 1.00 76.38 82 ALA A CA 1
ATOM 646 C C . ALA A 1 82 ? 5.543 4.143 -14.748 1.00 76.38 82 ALA A C 1
ATOM 648 O O . ALA A 1 82 ? 5.638 5.166 -15.420 1.00 76.38 82 ALA A O 1
ATOM 649 N N . LEU A 1 83 ? 6.352 3.900 -13.710 1.00 68.69 83 LEU A N 1
ATOM 650 C CA . LEU A 1 83 ? 7.503 4.735 -13.355 1.00 68.69 83 LEU A CA 1
ATOM 651 C C . LEU A 1 83 ? 8.737 4.501 -14.247 1.00 68.69 83 LEU A C 1
ATOM 653 O O . LEU A 1 83 ? 9.675 5.302 -14.165 1.00 68.69 83 LEU A O 1
ATOM 657 N N . LYS A 1 84 ? 8.760 3.413 -15.030 1.00 56.44 84 LYS A N 1
ATOM 658 C CA . LYS A 1 84 ? 9.810 3.092 -16.006 1.00 56.44 84 LYS A CA 1
ATOM 659 C C . LYS A 1 84 ? 9.611 3.885 -17.294 1.00 56.44 84 LYS A C 1
ATOM 661 O O . LYS A 1 84 ? 10.634 4.400 -17.793 1.00 56.44 84 LYS A O 1
#

pLDDT: mean 77.81, std 7.28, range [56.44, 90.44]